Protein AF-A0A951AV12-F1 (afdb_monomer_lite)

Structure (mmCIF, N/CA/C/O backbone):
data_AF-A0A951AV12-F1
#
_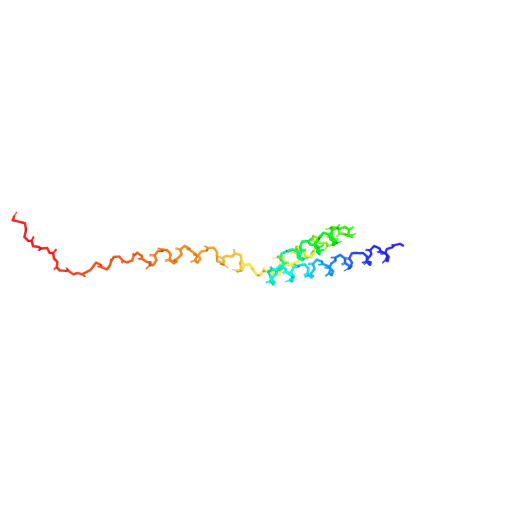entry.id   AF-A0A951AV12-F1
#
loop_
_atom_site.group_PDB
_atom_site.id
_atom_site.type_symbol
_atom_site.label_atom_id
_atom_site.label_alt_id
_atom_site.label_comp_id
_atom_site.label_asym_id
_atom_site.label_entity_id
_atom_site.label_seq_id
_atom_site.pdbx_PDB_ins_code
_atom_site.Cartn_x
_atom_site.Cartn_y
_atom_site.Cartn_z
_atom_site.occupancy
_atom_site.B_iso_or_equiv
_atom_site.auth_seq_id
_atom_site.auth_comp_id
_atom_site.auth_asym_id
_atom_site.auth_atom_id
_atom_site.pdbx_PDB_model_num
ATOM 1 N N . MET A 1 1 ? 20.029 0.590 -18.721 1.00 54.53 1 MET A N 1
ATOM 2 C CA . MET A 1 1 ? 18.552 0.592 -18.619 1.00 54.53 1 MET A CA 1
ATOM 3 C C . MET A 1 1 ? 18.043 0.371 -17.188 1.00 54.53 1 MET A C 1
ATOM 5 O O . MET A 1 1 ? 16.861 0.578 -16.978 1.00 54.53 1 MET A O 1
ATOM 9 N N . LYS A 1 2 ? 18.894 0.056 -16.192 1.00 56.81 2 LYS A N 1
ATOM 10 C CA . LYS A 1 2 ? 18.481 -0.147 -14.785 1.00 56.81 2 LYS A CA 1
ATOM 11 C C . LYS A 1 2 ? 17.918 1.102 -14.091 1.00 56.81 2 LYS A C 1
ATOM 13 O O . LYS A 1 2 ? 17.121 0.973 -13.174 1.00 56.81 2 LYS A O 1
ATOM 18 N N . ASP A 1 3 ? 18.294 2.292 -14.546 1.00 60.75 3 ASP A N 1
ATOM 19 C CA . ASP A 1 3 ? 17.914 3.564 -13.916 1.00 60.75 3 ASP A CA 1
ATOM 20 C C . ASP A 1 3 ? 16.418 3.892 -14.089 1.00 60.75 3 ASP A C 1
ATOM 22 O O . ASP A 1 3 ? 15.798 4.505 -13.220 1.00 60.75 3 ASP A O 1
ATOM 26 N N . ALA A 1 4 ? 15.818 3.448 -15.200 1.00 61.84 4 ALA A N 1
ATOM 27 C CA . ALA A 1 4 ? 14.395 3.640 -15.474 1.00 61.84 4 ALA A CA 1
ATOM 28 C C . ALA A 1 4 ? 13.519 2.694 -14.636 1.00 61.84 4 ALA A C 1
ATOM 30 O O . ALA A 1 4 ? 12.519 3.142 -14.085 1.00 61.84 4 ALA A O 1
ATOM 31 N N . GLU A 1 5 ? 13.939 1.430 -14.491 1.00 62.00 5 GLU A N 1
ATOM 32 C CA . GLU A 1 5 ? 13.280 0.426 -13.639 1.00 62.00 5 GLU A CA 1
ATOM 33 C C . GLU A 1 5 ? 13.345 0.798 -12.152 1.00 62.00 5 GLU A C 1
ATOM 35 O O . GLU A 1 5 ? 12.350 0.684 -11.438 1.00 62.00 5 GLU A O 1
ATOM 40 N N . GLN A 1 6 ? 14.490 1.311 -11.684 1.00 67.44 6 GLN A N 1
ATOM 41 C CA . GLN A 1 6 ? 14.611 1.808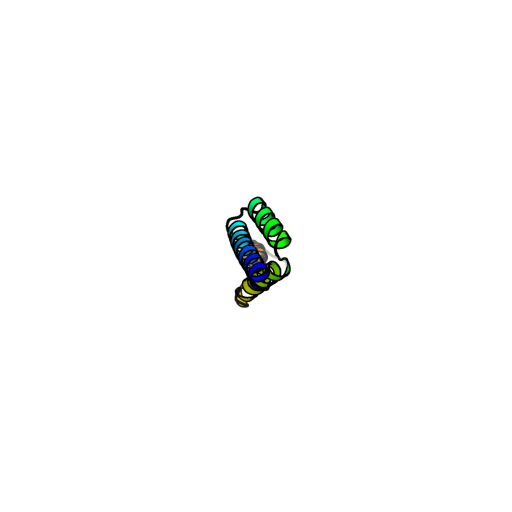 -10.310 1.00 67.44 6 GLN A CA 1
ATOM 42 C C . GLN A 1 6 ? 13.680 2.998 -10.062 1.00 67.44 6 GLN A C 1
ATOM 44 O O . GLN A 1 6 ? 12.979 3.019 -9.055 1.00 67.44 6 GLN A O 1
ATOM 49 N N . SER A 1 7 ? 13.578 3.925 -11.019 1.00 80.62 7 SER A N 1
ATOM 50 C CA . SER A 1 7 ? 12.668 5.070 -10.901 1.00 80.62 7 SER A CA 1
ATOM 51 C C . SER A 1 7 ? 11.187 4.664 -10.876 1.00 80.62 7 SER A C 1
ATOM 53 O O . SER A 1 7 ? 10.386 5.324 -10.214 1.00 80.62 7 SER A O 1
ATOM 55 N N . THR A 1 8 ? 10.785 3.605 -11.591 1.00 86.81 8 THR A N 1
ATOM 56 C CA . THR A 1 8 ? 9.410 3.075 -11.526 1.00 86.81 8 THR A CA 1
ATOM 57 C C . THR A 1 8 ? 9.139 2.347 -10.218 1.00 86.81 8 THR A C 1
ATOM 59 O O . THR A 1 8 ? 8.096 2.592 -9.615 1.00 86.81 8 THR A O 1
ATOM 62 N N . ALA A 1 9 ? 10.089 1.546 -9.730 1.00 87.75 9 ALA A N 1
ATOM 63 C CA . ALA A 1 9 ? 9.964 0.858 -8.451 1.00 87.75 9 ALA A CA 1
ATOM 64 C C . ALA A 1 9 ? 9.879 1.851 -7.278 1.00 87.75 9 ALA A C 1
ATOM 66 O O . ALA A 1 9 ? 9.006 1.726 -6.424 1.00 87.75 9 ALA A O 1
ATOM 67 N N . GLU A 1 10 ? 10.718 2.890 -7.249 1.00 88.75 10 GLU A N 1
ATOM 68 C CA . GLU A 1 10 ? 10.665 3.935 -6.215 1.00 88.75 10 GLU A CA 1
ATOM 69 C C . GLU A 1 10 ? 9.335 4.703 -6.230 1.00 88.75 10 GLU A C 1
ATOM 71 O O . GLU A 1 10 ? 8.768 4.993 -5.176 1.00 88.75 10 GLU A O 1
ATOM 76 N N . ARG A 1 11 ? 8.789 4.984 -7.420 1.00 90.56 11 ARG A N 1
ATOM 77 C CA . ARG A 1 11 ? 7.467 5.616 -7.558 1.00 90.56 11 ARG A CA 1
ATOM 78 C C . ARG A 1 11 ? 6.336 4.706 -7.089 1.00 90.56 11 ARG A C 1
ATOM 80 O O . ARG A 1 11 ? 5.437 5.185 -6.402 1.00 90.56 11 ARG A O 1
ATOM 87 N N . ALA A 1 12 ? 6.387 3.420 -7.431 1.00 93.88 12 ALA A N 1
ATOM 88 C CA . ALA A 1 12 ? 5.416 2.435 -6.965 1.00 93.88 12 ALA A CA 1
ATOM 89 C C . ALA A 1 12 ? 5.432 2.326 -5.433 1.00 93.88 12 ALA A C 1
ATOM 91 O O . ALA A 1 12 ? 4.372 2.335 -4.810 1.00 93.88 12 ALA A O 1
ATOM 92 N N . ARG A 1 13 ? 6.622 2.330 -4.813 1.00 91.88 13 ARG A N 1
ATOM 93 C CA . ARG A 1 13 ? 6.755 2.344 -3.348 1.00 91.88 13 ARG A CA 1
ATOM 94 C C . ARG A 1 13 ? 6.113 3.573 -2.720 1.00 91.88 13 ARG A C 1
ATOM 96 O O . ARG A 1 13 ? 5.245 3.425 -1.867 1.00 91.88 13 ARG A O 1
ATOM 103 N N . ALA A 1 14 ? 6.453 4.764 -3.211 1.00 92.56 14 ALA A N 1
ATOM 104 C CA . ALA A 1 14 ? 5.906 6.010 -2.681 1.00 92.56 14 ALA A CA 1
ATOM 105 C C . ALA A 1 14 ? 4.369 6.083 -2.794 1.00 92.56 14 ALA A C 1
ATOM 107 O O . ALA A 1 14 ? 3.704 6.639 -1.919 1.00 92.56 14 ALA A O 1
ATOM 108 N N . LEU A 1 15 ? 3.786 5.523 -3.861 1.00 94.31 15 LEU A N 1
ATOM 109 C CA . LEU A 1 15 ? 2.331 5.418 -4.010 1.00 94.31 15 LEU A CA 1
ATOM 110 C C . LEU A 1 15 ? 1.723 4.409 -3.029 1.00 94.31 15 LEU A C 1
ATOM 112 O O . LEU A 1 15 ? 0.715 4.726 -2.401 1.00 94.31 15 LEU A O 1
ATOM 116 N N . ALA A 1 16 ? 2.342 3.239 -2.852 1.00 93.38 16 ALA A N 1
ATOM 117 C CA . ALA A 1 16 ? 1.887 2.226 -1.901 1.00 93.38 16 ALA A CA 1
ATOM 118 C C . ALA A 1 16 ? 1.940 2.727 -0.446 1.00 93.38 16 ALA A C 1
ATOM 120 O O . ALA A 1 16 ? 0.992 2.530 0.307 1.00 93.38 16 ALA A O 1
ATOM 121 N N . GLU A 1 17 ? 2.995 3.444 -0.055 1.00 92.12 17 GLU A N 1
ATOM 122 C CA . GLU A 1 17 ? 3.107 4.049 1.280 1.00 92.12 17 GLU A CA 1
ATOM 123 C C . GLU A 1 17 ? 2.001 5.086 1.531 1.00 92.12 17 GLU A C 1
ATOM 125 O O . GLU A 1 17 ? 1.372 5.097 2.592 1.00 92.12 17 GLU A O 1
ATOM 130 N N . ARG A 1 18 ?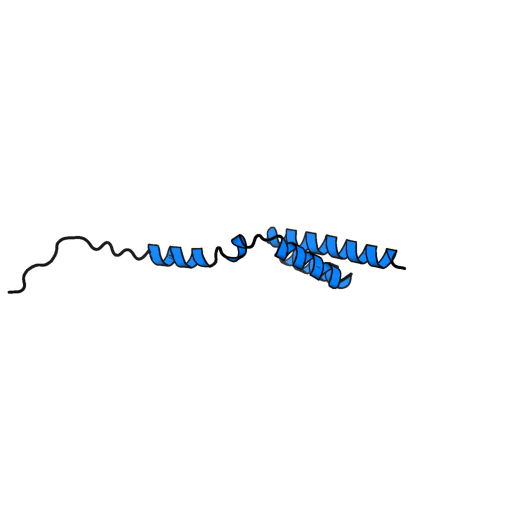 1.699 5.925 0.531 1.00 93.44 18 ARG A N 1
ATOM 131 C CA . ARG A 1 18 ? 0.573 6.870 0.607 1.00 93.44 18 ARG A CA 1
ATOM 132 C C . ARG A 1 18 ? -0.772 6.155 0.678 1.00 93.44 18 ARG A C 1
ATOM 134 O O . ARG A 1 18 ? -1.653 6.620 1.394 1.00 93.44 18 ARG A O 1
ATOM 141 N N . ALA A 1 19 ? -0.928 5.040 -0.035 1.00 93.25 19 ALA A N 1
ATOM 142 C CA . ALA A 1 19 ? -2.140 4.233 0.014 1.00 93.25 19 ALA A CA 1
ATOM 143 C C . ALA A 1 19 ? -2.381 3.683 1.425 1.00 93.25 19 ALA A C 1
ATOM 145 O O . ALA A 1 19 ? -3.487 3.795 1.945 1.00 93.25 19 ALA A O 1
ATOM 146 N N . ILE A 1 20 ? -1.334 3.172 2.079 1.00 90.94 20 ILE A N 1
ATOM 147 C CA . ILE A 1 20 ? -1.403 2.690 3.465 1.00 90.94 20 ILE A CA 1
ATOM 148 C C . ILE A 1 20 ? -1.798 3.825 4.419 1.00 90.94 20 ILE A C 1
ATOM 150 O O . ILE A 1 20 ? -2.667 3.634 5.270 1.00 90.94 20 ILE A O 1
ATOM 154 N N . HIS A 1 21 ? -1.216 5.018 4.258 1.00 91.12 21 HIS A N 1
ATOM 155 C CA . HIS A 1 21 ? -1.597 6.183 5.063 1.00 91.12 21 HIS A CA 1
ATOM 156 C C . HIS A 1 21 ? -3.078 6.542 4.871 1.00 91.12 21 HIS A C 1
ATOM 158 O O . HIS A 1 21 ? -3.808 6.691 5.847 1.00 91.12 21 HIS A O 1
ATOM 164 N N . ALA A 1 22 ? -3.548 6.582 3.621 1.00 91.25 22 ALA A N 1
ATOM 165 C CA . ALA A 1 22 ? -4.951 6.827 3.302 1.00 91.25 22 ALA A CA 1
ATOM 166 C C . ALA A 1 22 ? -5.881 5.758 3.916 1.00 91.25 22 ALA A C 1
ATOM 168 O O . ALA A 1 22 ? -6.947 6.100 4.428 1.00 91.25 22 ALA A O 1
ATOM 169 N N . GLN A 1 23 ? -5.483 4.476 3.951 1.00 88.25 23 GLN A N 1
ATOM 170 C CA . GLN A 1 23 ? -6.248 3.439 4.663 1.00 88.25 23 GLN A CA 1
ATOM 171 C C . GLN A 1 23 ? -6.315 3.706 6.169 1.00 88.25 23 GLN A C 1
ATOM 173 O O . GLN A 1 23 ? -7.387 3.561 6.759 1.00 88.25 23 GLN A O 1
ATOM 178 N N . ALA A 1 24 ? -5.201 4.110 6.787 1.00 87.94 24 ALA A N 1
ATOM 179 C CA . ALA A 1 24 ? -5.144 4.428 8.214 1.00 87.94 24 ALA A CA 1
ATOM 180 C C . ALA A 1 24 ? -6.032 5.632 8.583 1.00 87.94 24 ALA A C 1
ATOM 182 O O . ALA A 1 24 ? -6.600 5.670 9.674 1.00 87.94 24 ALA A O 1
ATOM 183 N N . GLU A 1 25 ? -6.209 6.577 7.657 1.00 90.81 25 GLU A N 1
ATOM 184 C CA . GLU A 1 25 ? -7.112 7.727 7.794 1.00 90.81 25 GLU A CA 1
ATOM 185 C C . GLU A 1 25 ? -8.580 7.407 7.442 1.00 90.81 25 GLU A C 1
ATOM 187 O O . GLU A 1 25 ? -9.458 8.259 7.585 1.00 90.81 25 GLU A O 1
ATOM 192 N N . GLY A 1 26 ? -8.876 6.176 7.008 1.00 92.06 26 GLY A N 1
ATOM 193 C CA . GLY A 1 26 ? -10.223 5.733 6.631 1.00 92.06 26 GLY A CA 1
ATOM 194 C C . GLY A 1 26 ? -10.650 6.124 5.211 1.00 92.06 26 GLY A C 1
ATOM 195 O O . GLY A 1 26 ? -11.824 6.000 4.864 1.00 92.06 26 GLY A O 1
ATOM 196 N N . GLN A 1 27 ? -9.719 6.572 4.369 1.00 93.19 27 GLN A N 1
ATOM 197 C CA . GLN A 1 27 ? -9.953 6.974 2.980 1.00 93.19 27 GLN A CA 1
ATOM 198 C C . GLN A 1 27 ? -9.794 5.781 2.021 1.00 93.19 27 GLN A C 1
ATOM 200 O O . GLN A 1 27 ? -8.903 5.758 1.170 1.00 93.19 27 GLN A O 1
ATOM 205 N N . ALA A 1 28 ? -1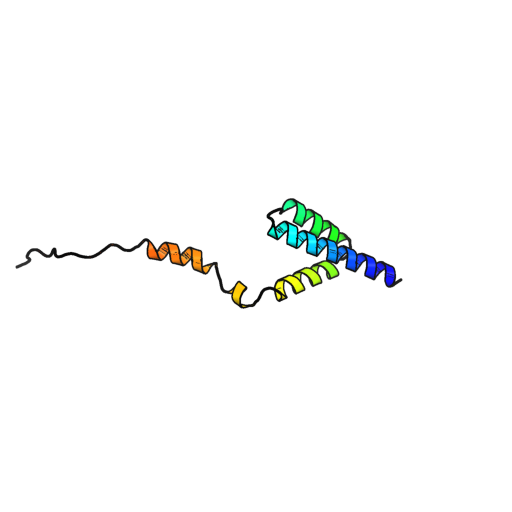0.667 4.777 2.152 1.00 90.12 28 ALA A N 1
ATOM 206 C CA . ALA A 1 28 ? -10.577 3.526 1.390 1.00 90.12 28 ALA A CA 1
ATOM 207 C C . ALA A 1 28 ? -10.543 3.740 -0.139 1.00 90.12 28 ALA A C 1
ATOM 209 O O . ALA A 1 28 ? -9.670 3.198 -0.808 1.00 90.12 28 ALA A O 1
ATOM 210 N N . ASP A 1 29 ? -11.410 4.602 -0.684 1.00 92.31 29 ASP A N 1
ATOM 211 C CA . ASP A 1 29 ? -11.449 4.889 -2.127 1.00 92.31 29 ASP A CA 1
ATOM 212 C C . ASP A 1 29 ? -10.149 5.510 -2.663 1.00 92.31 29 ASP A C 1
ATOM 214 O O . ASP A 1 29 ? -9.778 5.299 -3.820 1.00 92.31 29 ASP A O 1
ATOM 218 N N . GLU A 1 30 ? -9.468 6.319 -1.848 1.00 91.12 30 GLU A N 1
ATOM 219 C CA . GLU A 1 30 ? -8.203 6.948 -2.231 1.00 91.12 30 GLU A CA 1
ATOM 220 C C . GLU A 1 30 ? -7.056 5.942 -2.152 1.00 91.12 30 GLU A C 1
ATOM 222 O O . GLU A 1 30 ? -6.243 5.861 -3.075 1.00 91.12 30 GLU A O 1
ATOM 227 N N . ALA A 1 31 ? -7.046 5.109 -1.112 1.00 92.81 31 ALA A N 1
ATOM 228 C CA . ALA A 1 31 ? -6.101 4.014 -0.986 1.00 92.81 31 ALA A CA 1
ATOM 229 C C . ALA A 1 31 ? -6.189 3.023 -2.155 1.00 92.81 31 ALA A C 1
ATOM 231 O O . ALA A 1 31 ? -5.160 2.691 -2.739 1.00 92.81 31 ALA A O 1
ATOM 232 N N . ASP A 1 32 ? -7.393 2.592 -2.543 1.00 94.69 32 ASP A N 1
ATOM 233 C CA . ASP A 1 32 ? -7.596 1.678 -3.674 1.00 94.69 32 ASP A CA 1
ATOM 234 C C . ASP A 1 32 ? -7.037 2.255 -4.982 1.00 94.69 32 ASP A C 1
ATOM 236 O O . ASP A 1 32 ? -6.358 1.562 -5.743 1.00 94.69 32 ASP A O 1
ATOM 240 N N . ARG A 1 33 ? -7.257 3.553 -5.231 1.00 95.81 33 ARG A N 1
ATOM 241 C CA . ARG A 1 33 ? -6.698 4.236 -6.410 1.00 95.81 33 ARG A CA 1
ATOM 242 C C . ARG A 1 33 ? -5.175 4.255 -6.381 1.00 95.81 33 ARG A C 1
ATOM 244 O O . ARG A 1 33 ? -4.550 3.939 -7.390 1.00 95.81 33 ARG A O 1
ATOM 251 N N . LEU A 1 34 ? -4.589 4.601 -5.236 1.00 94.38 34 LEU A N 1
ATOM 252 C CA . LEU A 1 34 ? -3.138 4.665 -5.066 1.00 94.38 34 LEU A CA 1
ATOM 253 C C . LEU A 1 34 ? -2.494 3.278 -5.207 1.00 94.38 34 LEU A C 1
ATOM 255 O O . LEU A 1 34 ? -1.473 3.150 -5.880 1.00 94.38 34 LEU A O 1
ATOM 259 N N . PHE A 1 35 ? -3.110 2.224 -4.661 1.00 93.62 35 PHE A N 1
ATOM 260 C CA . PHE A 1 35 ? -2.644 0.848 -4.849 1.00 93.62 35 PHE A CA 1
ATOM 261 C C . PHE A 1 35 ? -2.770 0.371 -6.292 1.00 93.62 35 PHE A C 1
ATOM 263 O O . PHE A 1 35 ? -1.890 -0.346 -6.767 1.00 93.62 35 PHE A O 1
ATOM 270 N N . ALA A 1 36 ? -3.843 0.736 -6.995 1.00 95.38 36 ALA A N 1
ATOM 271 C CA . ALA A 1 36 ? -4.004 0.392 -8.403 1.00 95.38 36 ALA A CA 1
ATOM 272 C C . ALA A 1 36 ? -2.932 1.073 -9.271 1.00 95.38 36 ALA A C 1
ATOM 274 O O . ALA A 1 36 ? -2.344 0.430 -10.141 1.00 95.38 36 ALA A O 1
ATOM 275 N N . GLU A 1 37 ? -2.631 2.348 -9.007 1.00 94.06 37 GLU A N 1
ATOM 276 C CA . GLU A 1 37 ? -1.583 3.091 -9.713 1.00 94.06 37 GLU A CA 1
ATOM 277 C C . GLU A 1 37 ? -0.184 2.536 -9.402 1.00 94.06 37 GLU A C 1
ATOM 279 O O . GLU A 1 37 ? 0.631 2.358 -10.307 1.00 94.06 37 GLU A O 1
ATOM 284 N N . ALA A 1 38 ? 0.073 2.170 -8.145 1.00 94.44 38 ALA A N 1
ATOM 285 C CA . ALA A 1 38 ? 1.327 1.548 -7.737 1.00 94.44 38 ALA A CA 1
ATOM 286 C C . ALA A 1 38 ? 1.536 0.167 -8.388 1.00 94.44 38 ALA A C 1
ATOM 288 O O . ALA A 1 38 ? 2.612 -0.105 -8.917 1.00 94.44 38 ALA A O 1
ATOM 289 N N . GLN A 1 39 ? 0.499 -0.680 -8.415 1.00 93.38 39 GLN A N 1
ATOM 290 C CA . GLN A 1 39 ? 0.548 -2.005 -9.051 1.00 93.38 39 GLN A CA 1
ATOM 291 C C . GLN A 1 39 ? 0.740 -1.925 -10.567 1.00 93.38 39 GLN A C 1
ATOM 293 O O . GLN A 1 39 ? 1.372 -2.803 -11.150 1.00 93.38 39 GLN A O 1
ATOM 298 N N . ALA A 1 40 ? 0.203 -0.885 -11.211 1.00 93.50 40 ALA A N 1
ATOM 299 C CA . ALA A 1 40 ? 0.402 -0.659 -12.638 1.00 93.50 40 ALA A CA 1
ATOM 300 C C . ALA A 1 40 ? 1.853 -0.279 -12.979 1.00 93.50 40 ALA A C 1
ATOM 302 O O . ALA A 1 40 ? 2.296 -0.526 -14.101 1.00 93.50 40 ALA A O 1
ATOM 303 N N . LEU A 1 41 ? 2.579 0.324 -12.031 1.00 92.56 41 LEU A N 1
ATOM 304 C CA . LEU A 1 41 ? 3.988 0.678 -12.192 1.00 92.56 41 LEU A CA 1
ATOM 305 C C . LEU A 1 41 ? 4.911 -0.497 -11.886 1.00 92.56 41 LEU A C 1
ATOM 307 O O . LEU A 1 41 ? 5.743 -0.840 -12.723 1.00 92.56 41 LEU A O 1
ATOM 311 N N . ASP A 1 42 ? 4.789 -1.076 -10.692 1.00 93.19 42 ASP A N 1
ATOM 312 C CA . ASP A 1 42 ? 5.630 -2.188 -10.257 1.00 93.19 42 ASP A CA 1
ATOM 313 C C . ASP A 1 42 ? 4.940 -2.985 -9.131 1.00 93.19 42 ASP A C 1
ATOM 315 O O . ASP A 1 42 ? 4.930 -2.552 -7.973 1.00 93.19 42 ASP A O 1
ATOM 319 N N . PRO A 1 43 ? 4.335 -4.145 -9.438 1.00 90.81 43 PRO A N 1
ATOM 320 C CA . PRO A 1 43 ? 3.618 -4.936 -8.440 1.00 90.81 43 PRO A CA 1
ATOM 321 C C . PRO A 1 43 ? 4.547 -5.566 -7.389 1.00 90.81 43 PRO A C 1
ATOM 323 O O . PRO A 1 43 ? 4.116 -5.791 -6.258 1.00 90.81 43 PRO A O 1
ATOM 326 N N . ASP A 1 44 ? 5.813 -5.820 -7.727 1.00 91.25 44 ASP A N 1
ATOM 327 C CA . ASP A 1 44 ? 6.798 -6.420 -6.818 1.00 91.25 44 ASP A CA 1
ATOM 328 C C . ASP A 1 44 ? 7.221 -5.400 -5.748 1.00 91.25 44 ASP A C 1
ATOM 330 O O . ASP A 1 44 ? 7.282 -5.692 -4.551 1.00 91.25 44 ASP A O 1
ATOM 334 N N . ALA A 1 45 ? 7.393 -4.143 -6.162 1.00 90.25 45 ALA A N 1
ATOM 335 C CA . ALA A 1 45 ? 7.651 -3.026 -5.268 1.00 90.25 45 ALA A CA 1
ATOM 336 C C . ALA A 1 45 ? 6.498 -2.780 -4.280 1.00 90.25 45 ALA A C 1
ATOM 338 O O . ALA A 1 45 ? 6.762 -2.486 -3.112 1.00 90.25 45 ALA A O 1
ATOM 339 N N . VAL A 1 46 ? 5.240 -2.927 -4.718 1.00 91.25 46 VAL A N 1
ATOM 340 C CA . VAL A 1 46 ? 4.060 -2.827 -3.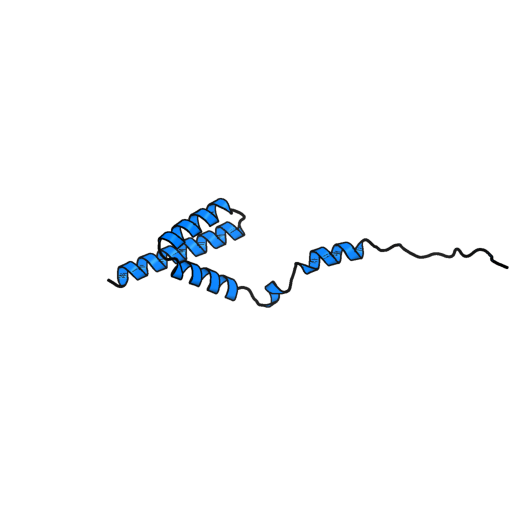838 1.00 91.25 46 VAL A CA 1
ATOM 341 C C . VAL A 1 46 ? 4.050 -3.953 -2.808 1.00 91.25 46 VAL A C 1
ATOM 343 O O . VAL A 1 46 ? 3.863 -3.688 -1.619 1.00 91.25 46 VAL A O 1
ATOM 346 N N . ALA A 1 47 ? 4.294 -5.193 -3.239 1.00 89.81 47 ALA A N 1
ATOM 347 C CA . ALA A 1 47 ? 4.360 -6.342 -2.340 1.00 89.81 47 ALA A CA 1
ATOM 348 C C . ALA A 1 47 ? 5.449 -6.164 -1.269 1.00 89.81 47 ALA A C 1
ATOM 350 O O . ALA A 1 47 ? 5.193 -6.407 -0.093 1.00 89.81 47 ALA A O 1
ATOM 351 N N . ALA A 1 48 ? 6.623 -5.650 -1.649 1.00 89.00 48 ALA A N 1
ATOM 352 C CA . ALA A 1 48 ? 7.708 -5.361 -0.713 1.00 89.00 48 ALA A CA 1
ATOM 353 C C . ALA A 1 48 ? 7.338 -4.304 0.347 1.00 89.00 48 ALA A C 1
ATOM 355 O O . ALA A 1 48 ? 7.774 -4.412 1.491 1.00 89.00 48 ALA A O 1
ATOM 356 N N . VAL A 1 49 ? 6.543 -3.286 -0.005 1.00 88.38 49 VAL A N 1
ATOM 357 C CA . VAL A 1 49 ? 6.077 -2.269 0.959 1.00 88.38 49 VAL A CA 1
ATOM 358 C C . VAL A 1 49 ? 5.055 -2.857 1.926 1.00 88.38 49 VAL A C 1
ATOM 360 O O . VAL A 1 49 ? 5.139 -2.604 3.126 1.00 88.38 49 VAL A O 1
ATOM 363 N N . LEU A 1 50 ? 4.113 -3.658 1.423 1.00 87.38 50 LEU A N 1
ATOM 364 C CA . LEU A 1 50 ? 3.112 -4.323 2.258 1.00 87.38 50 LEU A CA 1
ATOM 365 C C . LEU A 1 50 ? 3.756 -5.316 3.232 1.00 87.38 50 LEU A C 1
ATOM 367 O O . LEU A 1 50 ? 3.401 -5.319 4.407 1.00 87.38 50 LEU A O 1
ATOM 371 N N . ASP A 1 51 ? 4.731 -6.100 2.768 1.00 87.50 51 ASP A N 1
ATOM 372 C CA . ASP A 1 51 ? 5.503 -7.025 3.604 1.00 87.50 51 ASP A CA 1
ATOM 373 C C . ASP A 1 51 ? 6.285 -6.277 4.695 1.00 87.50 51 ASP A C 1
ATOM 375 O O . ASP A 1 51 ? 6.210 -6.625 5.872 1.00 87.50 51 ASP A O 1
ATOM 379 N N . ALA A 1 52 ? 6.952 -5.174 4.339 1.00 83.81 52 ALA A N 1
ATOM 380 C CA . ALA A 1 52 ? 7.662 -4.342 5.306 1.00 83.81 52 ALA A CA 1
ATOM 381 C C . ALA A 1 52 ? 6.720 -3.696 6.337 1.00 83.81 52 ALA A C 1
ATOM 383 O O . ALA A 1 52 ? 7.063 -3.616 7.516 1.00 83.81 52 ALA A O 1
ATOM 384 N N . HIS A 1 53 ? 5.533 -3.250 5.916 1.00 80.75 53 HIS A N 1
ATOM 385 C CA . HIS A 1 53 ? 4.525 -2.690 6.815 1.00 80.75 53 HIS A CA 1
ATOM 386 C C . HIS A 1 53 ? 3.962 -3.752 7.771 1.00 80.75 53 HIS A C 1
ATOM 388 O O . HIS A 1 53 ? 3.804 -3.498 8.964 1.00 80.75 53 HIS A O 1
ATOM 394 N N . ASP A 1 54 ? 3.702 -4.957 7.266 1.00 73.75 54 ASP A N 1
ATOM 395 C CA . ASP A 1 54 ? 3.228 -6.088 8.060 1.00 73.75 54 ASP A CA 1
ATOM 396 C C . ASP A 1 54 ? 4.298 -6.595 9.048 1.00 73.75 54 ASP A C 1
ATOM 398 O O . ASP A 1 54 ? 3.981 -6.932 10.188 1.00 73.75 54 ASP A O 1
ATOM 402 N N . ALA A 1 55 ? 5.577 -6.563 8.661 1.00 74.12 55 ALA A N 1
ATOM 403 C CA . ALA A 1 55 ? 6.711 -6.876 9.532 1.00 74.12 55 ALA A CA 1
ATOM 404 C C . ALA A 1 55 ? 7.009 -5.781 10.576 1.00 74.12 55 ALA A C 1
ATOM 406 O O . ALA A 1 55 ? 7.566 -6.073 11.636 1.00 74.12 55 ALA A O 1
ATOM 407 N N . ALA A 1 56 ? 6.653 -4.524 10.291 1.00 65.50 56 ALA A N 1
ATOM 408 C CA . ALA A 1 56 ? 6.782 -3.408 11.226 1.00 65.50 56 ALA A CA 1
ATOM 409 C C . ALA A 1 56 ? 5.701 -3.416 12.323 1.00 65.50 56 ALA A C 1
ATOM 411 O O . ALA A 1 56 ? 5.866 -2.740 13.343 1.00 65.50 56 ALA A O 1
ATOM 412 N N . LEU A 1 57 ? 4.620 -4.189 12.155 1.00 59.34 57 LEU A N 1
ATOM 413 C CA . LEU A 1 57 ? 3.665 -4.447 13.228 1.00 59.34 57 LEU A CA 1
ATOM 414 C C . LEU A 1 57 ? 4.329 -5.359 14.277 1.00 59.34 57 LEU A C 1
ATOM 416 O O . LEU A 1 57 ? 4.700 -6.492 13.960 1.00 59.34 57 LEU A O 1
ATOM 420 N N . PRO A 1 58 ? 4.494 -4.905 15.535 1.00 54.97 58 PRO A N 1
ATOM 421 C CA . PRO A 1 58 ? 5.047 -5.754 16.579 1.00 54.97 58 PRO A CA 1
ATOM 422 C C . PRO A 1 58 ? 4.159 -6.997 16.761 1.00 54.97 58 PRO A C 1
ATOM 424 O O . PRO A 1 58 ? 2.933 -6.884 16.674 1.00 54.97 58 PRO A O 1
ATOM 427 N N . PRO A 1 59 ? 4.736 -8.177 17.060 1.00 54.59 59 PRO A N 1
ATOM 428 C CA . PRO A 1 59 ? 3.970 -9.414 17.229 1.00 54.59 59 PRO A CA 1
ATOM 429 C C . PRO A 1 59 ? 2.875 -9.304 18.306 1.00 54.59 59 PRO A C 1
ATOM 431 O O . PRO A 1 59 ? 1.853 -9.969 18.195 1.00 54.59 59 PRO A O 1
ATOM 434 N N . ASP A 1 60 ? 3.034 -8.402 19.278 1.00 48.06 60 ASP A N 1
ATOM 435 C CA . ASP A 1 60 ? 2.046 -8.101 20.325 1.00 48.06 60 ASP A CA 1
ATOM 436 C C . ASP A 1 60 ? 0.727 -7.504 19.781 1.00 48.06 60 ASP A C 1
ATOM 438 O O . ASP A 1 60 ? -0.342 -7.730 20.342 1.00 48.06 60 ASP A O 1
ATOM 442 N N . ALA A 1 61 ? 0.760 -6.789 18.649 1.00 50.25 61 ALA A N 1
ATOM 443 C CA . ALA A 1 61 ? -0.436 -6.193 18.040 1.00 50.25 61 ALA A CA 1
ATOM 444 C C . ALA A 1 61 ? -1.285 -7.206 17.248 1.00 50.25 61 ALA A C 1
ATOM 446 O O . ALA A 1 61 ? -2.445 -6.933 16.940 1.00 50.25 61 ALA A O 1
ATOM 447 N N . ARG A 1 62 ? -0.732 -8.385 16.918 1.00 52.28 62 ARG A N 1
ATOM 448 C CA . ARG A 1 62 ? -1.492 -9.482 16.295 1.00 52.28 62 ARG A CA 1
ATOM 449 C C . ARG A 1 62 ? -2.356 -10.245 17.303 1.00 52.28 62 ARG A C 1
ATOM 451 O O . ARG A 1 62 ? -3.326 -10.875 16.889 1.00 52.28 62 ARG A O 1
ATOM 458 N N . ASP A 1 63 ? -2.039 -10.153 18.596 1.00 51.53 63 ASP A N 1
ATOM 459 C CA . ASP A 1 63 ? -2.721 -10.884 19.674 1.00 51.53 63 ASP A CA 1
ATOM 460 C C . ASP A 1 63 ? -3.835 -10.079 20.386 1.00 51.53 63 ASP A C 1
ATOM 462 O O . ASP A 1 63 ? -4.641 -10.656 21.117 1.00 51.53 63 ASP A O 1
ATOM 466 N N . GLN A 1 64 ? -3.977 -8.764 20.165 1.00 41.69 64 GLN A N 1
ATOM 467 C CA . GLN A 1 64 ? -5.042 -7.949 20.785 1.00 41.69 64 GLN A CA 1
ATOM 468 C C . GLN A 1 64 ? -5.512 -6.824 19.833 1.00 41.69 64 GLN A C 1
ATOM 470 O O . GLN A 1 64 ? -4.657 -6.034 19.441 1.00 41.69 64 GLN A O 1
ATOM 475 N N . PRO A 1 65 ? -6.821 -6.652 19.479 1.00 47.59 65 PRO A N 1
ATOM 476 C CA . PRO A 1 65 ? -8.030 -7.101 20.177 1.00 47.59 65 PRO A CA 1
ATOM 477 C C . PRO A 1 65 ? -9.197 -7.522 19.236 1.00 47.59 65 PRO A C 1
ATOM 479 O O . PRO A 1 65 ? -10.106 -6.741 18.953 1.00 47.59 65 PRO A O 1
ATOM 482 N N . THR A 1 66 ? -9.282 -8.786 18.820 1.00 49.47 66 THR A N 1
ATOM 483 C CA . THR A 1 66 ? -10.616 -9.412 18.647 1.00 49.47 66 THR A CA 1
ATOM 484 C C . THR A 1 66 ? -11.143 -9.961 19.976 1.00 49.47 66 THR A C 1
ATOM 486 O O . THR A 1 66 ? -12.348 -10.134 20.129 1.00 49.47 66 THR A O 1
ATOM 489 N N . ALA A 1 67 ? -10.270 -10.122 20.978 1.00 49.69 67 ALA A N 1
ATOM 490 C CA . ALA A 1 67 ? -10.617 -10.587 22.320 1.00 49.69 67 ALA A CA 1
ATOM 491 C C . ALA A 1 67 ? -11.406 -9.567 23.170 1.00 49.69 67 ALA A C 1
ATOM 493 O O . ALA A 1 67 ? -12.156 -9.967 24.060 1.00 49.69 67 ALA A O 1
ATOM 494 N N . ASP A 1 68 ? -11.293 -8.259 22.904 1.00 45.28 68 ASP A N 1
ATOM 495 C CA . ASP A 1 68 ? -11.968 -7.249 23.740 1.00 45.28 68 ASP A CA 1
ATOM 496 C C . ASP A 1 68 ? -13.483 -7.160 23.459 1.00 45.28 68 ASP A C 1
ATOM 498 O O . ASP A 1 68 ? -14.276 -6.868 24.354 1.00 45.28 68 ASP A O 1
ATOM 502 N N . ARG A 1 69 ? -13.930 -7.543 22.249 1.00 48.03 69 ARG A N 1
ATOM 503 C CA . ARG A 1 69 ? -15.370 -7.628 21.930 1.00 48.03 69 ARG A CA 1
ATOM 504 C C . ARG A 1 69 ? -16.090 -8.775 22.643 1.00 48.03 69 ARG A C 1
ATOM 506 O O . ARG A 1 69 ? -17.293 -8.663 22.879 1.00 48.03 69 ARG A O 1
ATOM 513 N N . ASP A 1 70 ? -15.387 -9.840 23.020 1.00 47.09 70 ASP A N 1
ATOM 514 C CA . ASP A 1 70 ? -15.977 -10.961 23.763 1.00 47.09 70 ASP A CA 1
ATOM 515 C C . ASP A 1 70 ? -15.962 -10.737 25.286 1.00 47.09 70 ASP A C 1
ATOM 517 O O . ASP A 1 70 ? -16.880 -11.169 25.987 1.00 47.09 70 ASP A O 1
ATOM 521 N N . ALA A 1 71 ? -14.995 -9.980 25.819 1.00 53.44 71 ALA A N 1
ATOM 522 C CA . ALA A 1 71 ? -14.904 -9.704 27.255 1.00 53.44 71 ALA A CA 1
ATOM 523 C C . ALA A 1 71 ? -16.031 -8.789 27.780 1.00 53.44 71 ALA A C 1
ATOM 525 O O . ALA A 1 71 ? -16.523 -8.996 28.895 1.00 53.44 71 ALA A O 1
ATOM 526 N N . GLU A 1 72 ? -16.491 -7.808 26.991 1.00 46.78 72 GLU A N 1
ATOM 527 C CA . GLU A 1 72 ? -17.607 -6.936 27.399 1.00 46.78 72 GLU A CA 1
ATOM 528 C C . GLU A 1 72 ? -18.945 -7.691 27.474 1.00 46.78 72 GLU A C 1
ATOM 530 O O . GLU A 1 72 ? -19.806 -7.375 28.302 1.00 46.78 72 GLU A O 1
ATOM 535 N N . ARG A 1 73 ? -19.120 -8.741 26.661 1.00 51.09 73 ARG A N 1
ATOM 536 C CA . ARG A 1 73 ? -20.355 -9.537 26.637 1.00 51.09 73 ARG A CA 1
ATOM 537 C C . ARG A 1 73 ? -20.509 -10.420 27.877 1.00 51.09 73 ARG A C 1
ATOM 539 O O . ARG A 1 73 ? -21.636 -10.677 28.291 1.00 51.09 73 ARG A O 1
ATOM 546 N N . VAL A 1 74 ? -19.399 -10.832 28.494 1.00 53.91 74 VAL A N 1
ATOM 547 C CA . VAL A 1 74 ? -19.390 -11.690 29.691 1.00 53.91 74 VAL A CA 1
ATOM 548 C C . VAL A 1 74 ? -19.603 -10.889 30.984 1.00 53.91 74 VAL A C 1
ATOM 550 O O . VAL A 1 74 ? -20.228 -11.395 31.916 1.00 53.91 74 VAL A O 1
ATOM 553 N N . ARG A 1 75 ? -19.177 -9.617 31.052 1.00 53.8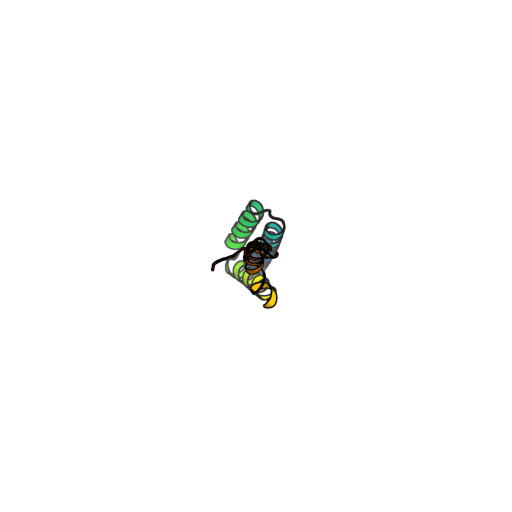4 75 ARG A N 1
ATOM 554 C CA . ARG A 1 75 ? -19.316 -8.798 32.278 1.00 53.84 75 ARG A CA 1
ATOM 555 C C . ARG A 1 75 ? -20.714 -8.219 32.518 1.00 53.84 75 ARG A C 1
ATOM 557 O O . ARG A 1 75 ? -20.996 -7.785 33.628 1.00 53.84 75 ARG A O 1
ATOM 564 N N . ARG A 1 76 ? -21.608 -8.214 31.520 1.00 47.31 76 ARG A N 1
ATOM 565 C CA . ARG A 1 76 ? -23.011 -7.781 31.711 1.00 47.31 76 ARG A CA 1
ATOM 566 C C . ARG A 1 76 ? -23.895 -8.871 32.337 1.00 47.31 76 ARG A C 1
ATOM 568 O O . ARG A 1 76 ? -25.016 -8.592 32.748 1.00 47.31 76 ARG A O 1
ATOM 575 N N . SER A 1 77 ? -23.398 -10.097 32.450 1.00 42.59 77 SER A N 1
ATOM 576 C CA . SER A 1 77 ? -24.082 -11.211 33.113 1.00 42.59 77 SER A CA 1
ATOM 577 C C . SER A 1 77 ? -23.596 -11.404 34.552 1.00 42.59 77 SER A C 1
ATOM 579 O O . SER A 1 77 ? -23.176 -12.488 34.937 1.00 42.59 77 SER A O 1
ATOM 581 N N . GLU A 1 78 ? -23.693 -10.357 35.369 1.00 47.75 78 GLU A N 1
ATOM 582 C CA . GLU A 1 78 ? -23.933 -10.537 36.803 1.00 47.75 78 GLU A CA 1
ATOM 583 C C . GLU A 1 78 ? -25.454 -10.600 37.014 1.00 47.75 78 GLU A C 1
ATOM 585 O O . GLU A 1 78 ? -26.118 -9.560 36.994 1.00 47.75 78 GLU A O 1
ATOM 590 N N . PRO A 1 79 ? -26.068 -11.770 37.262 1.00 47.00 79 PRO A N 1
ATOM 591 C CA . PRO A 1 79 ? -27.189 -11.791 38.170 1.00 47.00 79 PRO A CA 1
ATOM 592 C C . PRO A 1 79 ? -26.596 -11.697 39.576 1.00 47.00 79 PRO A C 1
ATOM 594 O O . PRO A 1 79 ? -25.972 -12.625 40.085 1.00 47.00 79 PRO A O 1
ATOM 597 N N . LYS A 1 80 ? -26.782 -10.526 40.177 1.00 48.72 80 LYS A N 1
ATOM 598 C CA . LYS A 1 80 ? -26.534 -10.230 41.584 1.00 48.72 80 LYS A CA 1
ATOM 599 C C . LYS A 1 80 ? -27.307 -11.242 42.450 1.00 48.72 80 LYS A C 1
ATOM 601 O O . LYS A 1 80 ? -28.479 -11.035 42.748 1.00 48.72 80 LYS A O 1
ATOM 606 N N . ALA A 1 81 ? -26.683 -12.364 42.794 1.00 50.78 81 ALA A N 1
ATOM 607 C CA . ALA A 1 81 ? -27.277 -13.399 43.632 1.00 50.78 81 ALA A CA 1
ATOM 608 C C . ALA A 1 81 ? -26.830 -13.215 45.088 1.00 50.78 81 ALA A C 1
ATOM 610 O O . ALA A 1 81 ? -25.926 -13.889 45.562 1.00 50.78 81 ALA A O 1
ATOM 611 N N . ASP A 1 82 ? -27.468 -12.274 45.777 1.00 51.09 82 ASP A N 1
ATOM 612 C CA . ASP A 1 82 ? -27.700 -12.301 47.228 1.00 51.09 82 ASP A CA 1
ATOM 613 C C . ASP A 1 82 ? -28.933 -11.404 47.445 1.00 51.09 82 ASP A C 1
ATOM 615 O O . ASP A 1 82 ? -28.941 -10.301 46.879 1.00 51.09 82 ASP A O 1
ATOM 619 N N . PRO A 1 83 ? -29.987 -11.811 48.184 1.00 52.94 83 PRO A N 1
ATOM 620 C CA . PRO A 1 83 ? -29.826 -12.329 49.543 1.00 52.94 83 PRO A CA 1
ATOM 621 C C . PRO A 1 83 ? -30.885 -13.345 50.022 1.00 52.94 83 PRO A C 1
ATOM 623 O O . PRO A 1 83 ? -31.994 -13.404 49.516 1.00 52.94 83 PRO A O 1
ATOM 626 N N . ARG A 1 84 ? -30.558 -14.094 51.083 1.00 54.59 84 ARG A N 1
ATOM 627 C CA . ARG A 1 84 ? -31.494 -14.510 52.157 1.00 54.59 84 ARG A CA 1
ATOM 628 C C . ARG A 1 84 ? -32.974 -14.706 51.752 1.00 54.59 84 ARG A C 1
ATOM 630 O O . ARG A 1 84 ? -33.815 -13.920 52.172 1.00 54.59 84 ARG A O 1
ATOM 637 N N . ASP A 1 85 ? -33.305 -15.767 51.023 1.00 47.66 85 ASP A N 1
ATOM 638 C CA . ASP A 1 85 ? -34.702 -16.205 50.873 1.00 47.66 85 ASP A CA 1
ATOM 639 C C . ASP A 1 85 ? -34.762 -17.720 50.623 1.00 47.66 85 ASP A C 1
ATOM 641 O O . ASP A 1 85 ? -34.745 -18.203 49.496 1.00 47.66 85 ASP A O 1
ATOM 645 N N . TYR A 1 86 ? -34.751 -18.490 51.710 1.00 50.06 86 TYR A N 1
ATOM 646 C CA . TYR A 1 86 ? -35.245 -19.867 51.707 1.00 50.06 86 TYR A CA 1
ATOM 647 C C . TYR A 1 86 ? -36.238 -19.995 52.866 1.00 50.06 86 TYR A C 1
ATOM 649 O O . TYR A 1 86 ? -35.832 -20.241 54.006 1.00 50.06 86 TYR A O 1
ATOM 657 N N . PRO A 1 87 ? -37.541 -19.777 52.626 1.00 55.47 87 PRO A N 1
ATOM 658 C CA . PRO A 1 87 ? -38.569 -20.181 53.560 1.00 55.47 87 PRO A CA 1
ATOM 659 C C . PRO A 1 87 ? -38.852 -21.681 53.385 1.00 55.47 87 PRO A C 1
ATOM 661 O O . PRO A 1 87 ? -39.183 -22.137 52.299 1.00 55.47 87 PRO A O 1
ATOM 664 N N . GLY A 1 88 ? -38.704 -22.419 54.486 1.00 47.78 88 GLY A N 1
ATOM 665 C CA . GLY A 1 88 ? -39.470 -23.614 54.863 1.00 47.78 88 GLY A CA 1
ATOM 666 C C . GLY A 1 88 ? -39.760 -24.701 53.817 1.00 47.78 88 GLY A C 1
ATOM 667 O O . GLY A 1 88 ? -40.629 -24.554 52.966 1.00 47.78 88 GLY A O 1
ATOM 668 N N . GLY A 1 89 ? -39.180 -25.881 54.035 1.00 46.53 89 GLY A N 1
ATOM 669 C CA . GLY A 1 89 ? -39.712 -27.157 53.556 1.00 46.53 89 GLY A CA 1
ATOM 670 C C . GLY A 1 89 ? -39.456 -28.216 54.622 1.00 46.53 89 GLY A C 1
ATOM 671 O O . GLY A 1 89 ? -38.305 -28.567 54.852 1.00 46.53 89 GLY A O 1
ATOM 672 N N . THR A 1 90 ? -40.523 -28.597 55.323 1.00 50.97 90 THR A N 1
ATOM 673 C CA . THR A 1 90 ? -40.603 -29.590 56.412 1.00 50.97 90 THR A CA 1
ATOM 674 C C . THR A 1 90 ? -40.025 -30.953 56.069 1.00 50.97 90 THR A C 1
ATOM 676 O O . THR A 1 90 ? -40.274 -31.393 54.924 1.00 50.97 90 THR A O 1
#

pLDDT: mean 72.81, std 19.79, range [41.69, 95.81]

Secondary structure (DSSP, 8-state):
-HHHHHHHHHHHHHHHHHHHHHHHTT-HHHHHHHHHHHHHH-HHHHHHHHHHHHHHS-GGGGSSSSSHHHHHHHHT--------------

Sequence (90 aa):
MKDAEQSTAERARALAERAIHAQAEGQADEADRLFAEAQALDPDAVAAVLDAHDAALPPDARDQPTADRDAERVRRSEPKADPRDYPGGT

Foldseek 3Di:
DVVVLVVLLVQLLVLLVVLVVCVVVVNPVSSVVSNVSSVVSPVVSNVVNVVVVVVVPPPVVVVDDVPVVVVVVVVVPDPPDDDDDDDDDD

Radius of gyration: 26.1 Å; chains: 1; bounding box: 59×37×75 Å